Protein AF-A0A9P9HCK2-F1 (afdb_monomer)

Structure (mmCIF, N/CA/C/O backbone):
data_AF-A0A9P9HCK2-F1
#
_entry.id   AF-A0A9P9HCK2-F1
#
loop_
_atom_site.group_PDB
_atom_site.id
_atom_site.type_symbol
_atom_site.label_atom_id
_atom_site.label_alt_id
_atom_site.label_comp_id
_atom_site.label_asym_id
_atom_site.label_entity_id
_atom_site.label_seq_id
_atom_site.pdbx_PDB_ins_code
_atom_site.Cartn_x
_atom_site.Cartn_y
_atom_site.Cartn_z
_atom_site.occupancy
_atom_site.B_iso_or_equiv
_atom_site.auth_seq_id
_atom_site.auth_comp_id
_atom_site.auth_asym_id
_atom_site.auth_atom_id
_atom_site.pdbx_PDB_model_num
ATOM 1 N N . MET A 1 1 ? 2.172 -3.183 21.796 1.00 46.03 1 MET A N 1
ATOM 2 C CA . MET A 1 1 ? 1.248 -2.946 20.666 1.00 46.03 1 MET A CA 1
ATOM 3 C C . MET A 1 1 ? 0.715 -1.533 20.827 1.00 46.03 1 MET A C 1
ATOM 5 O O . MET A 1 1 ? 0.206 -1.227 21.897 1.00 46.03 1 MET A O 1
ATOM 9 N N . VAL A 1 2 ? 0.944 -0.644 19.859 1.00 52.00 2 VAL A N 1
ATOM 10 C CA . VAL A 1 2 ? 0.474 0.749 19.946 1.00 52.00 2 VAL A CA 1
ATOM 11 C C . VAL A 1 2 ? -1.043 0.746 19.742 1.00 52.00 2 VAL A C 1
ATOM 13 O O . VAL A 1 2 ? -1.520 0.391 18.670 1.00 52.00 2 VAL A O 1
ATOM 16 N N . SER A 1 3 ? -1.800 1.093 20.783 1.00 55.41 3 SER A N 1
ATOM 17 C CA . SER A 1 3 ? -3.261 1.204 20.732 1.00 55.41 3 SER A CA 1
ATOM 18 C C . SER A 1 3 ? -3.650 2.565 20.151 1.00 55.41 3 SER A C 1
ATOM 20 O O . SER A 1 3 ? -3.838 3.528 20.892 1.00 55.41 3 SER A O 1
ATOM 22 N N . LEU A 1 4 ? -3.728 2.666 18.823 1.00 65.94 4 LEU A N 1
ATOM 23 C CA . LEU A 1 4 ? -4.268 3.852 18.150 1.00 65.94 4 LEU A CA 1
ATOM 24 C C . LEU A 1 4 ? -5.803 3.865 18.223 1.00 65.94 4 LEU A C 1
ATOM 26 O O . LEU A 1 4 ? -6.440 2.812 18.261 1.00 65.94 4 LEU A O 1
ATOM 30 N N . SER A 1 5 ? -6.403 5.059 18.231 1.00 72.44 5 SER A N 1
ATOM 31 C CA . SER A 1 5 ? -7.863 5.208 18.248 1.00 72.44 5 SER A CA 1
ATOM 32 C C . SER A 1 5 ? -8.511 4.659 16.958 1.00 72.44 5 SER A C 1
ATOM 34 O O . SER A 1 5 ? -7.884 4.702 15.894 1.00 72.44 5 SER A O 1
ATOM 36 N N . PRO A 1 6 ? -9.784 4.212 16.997 1.00 68.19 6 PRO A N 1
ATOM 37 C CA . PRO A 1 6 ? -10.514 3.726 15.817 1.00 68.19 6 PRO A CA 1
ATOM 38 C C . PRO A 1 6 ? -10.511 4.702 14.632 1.00 68.19 6 PRO A C 1
ATOM 40 O O . PRO A 1 6 ? -10.418 4.292 13.476 1.00 68.19 6 PRO A O 1
ATOM 43 N N . SER A 1 7 ? -10.590 6.006 14.916 1.00 73.00 7 SER A N 1
ATOM 44 C CA . SER A 1 7 ? -10.558 7.066 13.906 1.00 73.00 7 SER A CA 1
ATOM 45 C C . SER A 1 7 ? -9.182 7.219 13.255 1.00 73.00 7 SER A C 1
ATOM 47 O O . SER A 1 7 ? -9.100 7.508 12.061 1.00 73.00 7 SER A O 1
ATOM 49 N N . THR A 1 8 ? -8.105 6.972 14.007 1.00 80.00 8 THR A N 1
ATOM 50 C CA . THR A 1 8 ? -6.734 6.969 13.475 1.00 80.00 8 THR A CA 1
ATOM 51 C C . THR A 1 8 ? -6.559 5.821 12.491 1.00 80.00 8 THR A C 1
ATOM 53 O O . THR A 1 8 ? -6.096 6.031 11.374 1.00 80.00 8 THR A O 1
ATOM 56 N N . TRP A 1 9 ? -7.008 4.623 12.865 1.00 78.44 9 TRP A N 1
ATOM 57 C CA . TRP A 1 9 ? -6.986 3.455 11.986 1.00 78.44 9 TRP A CA 1
ATOM 58 C C . TRP A 1 9 ? -7.805 3.658 10.711 1.00 78.44 9 TRP A C 1
ATOM 60 O O . TRP A 1 9 ? -7.316 3.369 9.620 1.00 78.44 9 TRP A O 1
ATOM 70 N N . ASN A 1 10 ? -8.999 4.241 10.827 1.00 76.94 10 ASN A N 1
ATOM 71 C CA . ASN A 1 10 ? -9.822 4.548 9.661 1.00 76.94 10 ASN A CA 1
ATOM 72 C C . ASN A 1 10 ? -9.129 5.556 8.721 1.00 76.94 10 ASN A C 1
ATOM 74 O O . ASN A 1 10 ? -9.085 5.369 7.509 1.00 76.94 10 ASN A O 1
ATOM 78 N N . THR A 1 11 ? -8.487 6.584 9.284 1.00 81.88 11 THR A N 1
ATOM 79 C CA . THR A 1 11 ? -7.726 7.579 8.507 1.00 81.88 11 THR A CA 1
ATOM 80 C C . THR A 1 11 ? -6.539 6.941 7.781 1.00 81.88 11 THR A C 1
ATOM 82 O O . THR A 1 11 ? -6.293 7.246 6.616 1.00 81.88 11 THR A O 1
ATOM 85 N N . LEU A 1 12 ? -5.829 6.016 8.435 1.00 81.38 12 LEU A N 1
ATOM 86 C CA . LEU A 1 12 ? -4.723 5.275 7.824 1.00 81.38 12 LEU A CA 1
ATOM 87 C C . LEU A 1 12 ? -5.204 4.385 6.671 1.00 81.38 12 LEU A C 1
ATOM 89 O O . LEU A 1 12 ? -4.585 4.382 5.609 1.00 81.38 12 LEU A O 1
ATOM 93 N N . GLY A 1 13 ? -6.327 3.684 6.837 1.00 77.56 13 GLY A N 1
ATOM 94 C CA . GLY A 1 13 ? -6.918 2.878 5.767 1.00 77.56 13 GLY A CA 1
ATOM 95 C C . GLY A 1 13 ? -7.441 3.707 4.590 1.00 77.56 13 GLY A C 1
ATOM 96 O O . GLY A 1 13 ? -7.219 3.340 3.437 1.00 77.56 13 GLY A O 1
ATOM 97 N N . LEU A 1 14 ? -8.036 4.877 4.850 1.00 79.94 14 LEU A N 1
ATOM 98 C CA . LEU A 1 14 ? -8.407 5.840 3.806 1.00 79.94 14 LEU A CA 1
ATOM 99 C C . LEU A 1 14 ? -7.179 6.409 3.078 1.00 79.94 14 LEU A C 1
ATOM 101 O O . LEU A 1 14 ? -7.239 6.647 1.874 1.00 79.94 14 LEU A O 1
ATOM 105 N N . GLY A 1 15 ? -6.051 6.574 3.773 1.00 82.31 15 GLY A N 1
ATOM 106 C CA . GLY A 1 15 ? -4.770 6.925 3.155 1.00 82.31 15 GLY A CA 1
ATOM 107 C C . GLY A 1 15 ? -4.273 5.848 2.187 1.00 82.31 15 GLY A C 1
ATOM 108 O O . GLY A 1 15 ? -3.822 6.165 1.087 1.00 82.31 15 GLY A O 1
ATOM 109 N N . VAL A 1 16 ? -4.425 4.570 2.548 1.00 78.81 16 VAL A N 1
ATOM 110 C CA . VAL A 1 16 ? -4.131 3.445 1.643 1.00 78.81 16 VAL A CA 1
ATOM 111 C C . VAL A 1 16 ? -5.091 3.447 0.447 1.00 78.81 16 VAL A C 1
ATOM 113 O O . VAL A 1 16 ? -4.645 3.284 -0.686 1.00 78.81 16 VAL A O 1
ATOM 116 N N . ALA A 1 17 ? -6.382 3.725 0.660 1.00 79.50 17 ALA A N 1
ATOM 117 C CA . ALA A 1 17 ? -7.360 3.873 -0.422 1.00 79.50 17 ALA A CA 1
ATOM 118 C C . ALA A 1 17 ? -6.980 4.994 -1.404 1.00 79.50 17 ALA A C 1
ATOM 120 O O . ALA A 1 17 ? -7.035 4.799 -2.616 1.00 79.50 17 ALA A O 1
ATOM 121 N N . ALA A 1 18 ? -6.548 6.149 -0.888 1.00 80.00 18 ALA A N 1
ATOM 122 C CA . ALA A 1 18 ? -6.077 7.265 -1.702 1.00 80.00 18 ALA A CA 1
ATOM 123 C C . ALA A 1 18 ? -4.822 6.898 -2.507 1.00 80.00 18 ALA A C 1
ATOM 125 O O . ALA A 1 18 ? -4.715 7.276 -3.670 1.00 80.00 18 ALA A O 1
ATOM 126 N N . GLY A 1 19 ? -3.905 6.121 -1.924 1.00 79.50 19 GLY A N 1
ATOM 127 C CA . GLY A 1 19 ? -2.725 5.609 -2.620 1.00 79.50 19 GLY A CA 1
ATOM 128 C C . GLY A 1 19 ? -3.060 4.630 -3.750 1.00 79.50 19 GLY A C 1
ATOM 129 O O . GLY A 1 19 ? -2.505 4.730 -4.840 1.00 79.50 19 GLY A O 1
ATOM 130 N N . TRP A 1 20 ? -4.015 3.722 -3.541 1.00 76.50 20 TRP A N 1
ATOM 131 C CA . TRP A 1 20 ? -4.522 2.868 -4.622 1.00 76.50 20 TRP A CA 1
ATOM 132 C C . TRP A 1 20 ? -5.256 3.674 -5.699 1.00 76.50 20 TRP A C 1
ATOM 134 O O . TRP A 1 20 ? -5.112 3.385 -6.885 1.00 76.50 20 TRP A O 1
ATOM 144 N N . ALA A 1 21 ? -5.995 4.719 -5.313 1.00 77.50 21 ALA A N 1
ATOM 145 C CA . ALA A 1 21 ? -6.677 5.598 -6.258 1.00 77.50 21 ALA A CA 1
ATOM 146 C C . ALA A 1 21 ? -5.682 6.370 -7.133 1.00 77.50 21 ALA A C 1
ATOM 148 O O . ALA A 1 21 ? -5.897 6.481 -8.337 1.00 77.50 21 ALA A O 1
ATOM 149 N N . THR A 1 22 ? -4.586 6.879 -6.560 1.00 77.19 22 THR A N 1
ATOM 150 C CA . THR A 1 22 ? -3.551 7.575 -7.333 1.00 77.19 22 THR A CA 1
ATOM 151 C C . THR A 1 22 ? -2.780 6.624 -8.238 1.00 77.19 22 THR A C 1
ATOM 153 O O . THR A 1 22 ? -2.565 6.969 -9.394 1.00 77.19 22 THR A O 1
ATOM 156 N N . LEU A 1 23 ? -2.424 5.419 -7.781 1.00 73.31 23 LEU A N 1
ATOM 157 C CA . LEU A 1 23 ? -1.782 4.412 -8.636 1.00 73.31 23 LEU A CA 1
ATOM 158 C C . LEU A 1 23 ? -2.696 3.964 -9.784 1.00 73.31 23 LEU A C 1
ATOM 160 O O . LEU A 1 23 ? -2.257 3.927 -10.933 1.00 73.31 23 LEU A O 1
ATOM 164 N N . GLY A 1 24 ? -3.980 3.723 -9.501 1.00 66.19 24 GLY A N 1
ATOM 165 C CA . GLY A 1 24 ? -4.979 3.407 -10.521 1.00 66.19 24 GLY A CA 1
ATOM 166 C C . GLY A 1 24 ? -5.169 4.546 -11.524 1.00 66.19 24 GLY A C 1
ATOM 167 O O . GLY A 1 24 ? -5.211 4.299 -12.727 1.00 66.19 24 GLY A O 1
ATOM 168 N N . LEU A 1 25 ? -5.211 5.800 -11.059 1.00 68.81 25 LEU A N 1
ATOM 169 C CA . LEU A 1 25 ? -5.350 6.976 -11.922 1.00 68.81 25 LEU A CA 1
ATOM 170 C C . LEU A 1 25 ? -4.092 7.235 -12.762 1.00 68.81 25 LEU A C 1
ATOM 172 O O . LEU A 1 25 ? -4.214 7.586 -13.928 1.00 68.81 25 LEU A O 1
ATOM 176 N N . VAL A 1 26 ? -2.890 7.043 -12.211 1.00 68.62 26 VAL A N 1
ATOM 177 C CA . VAL A 1 26 ? -1.626 7.170 -12.958 1.00 68.62 26 VAL A CA 1
ATOM 178 C C . VAL A 1 26 ? -1.513 6.069 -14.012 1.00 68.62 26 VAL A C 1
ATOM 180 O O . VAL A 1 26 ? -1.177 6.367 -15.157 1.00 68.62 26 VAL A O 1
ATOM 183 N N . GLY A 1 27 ? -1.886 4.829 -13.676 1.00 60.31 27 GLY A N 1
ATOM 184 C CA . GLY A 1 27 ? -2.007 3.740 -14.649 1.00 60.31 27 GLY A CA 1
ATOM 185 C C . GLY A 1 27 ? -3.024 4.057 -15.749 1.00 60.31 27 GLY A C 1
ATOM 186 O O . GLY A 1 27 ? -2.759 3.813 -16.924 1.00 60.31 27 GLY A O 1
ATOM 187 N N . PHE A 1 28 ? -4.142 4.693 -15.385 1.00 56.88 28 PHE A N 1
ATOM 188 C CA . PHE A 1 28 ? -5.157 5.169 -16.324 1.00 56.88 28 PHE A CA 1
ATOM 189 C C . PHE A 1 28 ? -4.690 6.369 -17.168 1.00 56.88 28 PHE A C 1
ATOM 191 O O . PHE A 1 28 ? -5.121 6.523 -18.303 1.00 56.88 28 PH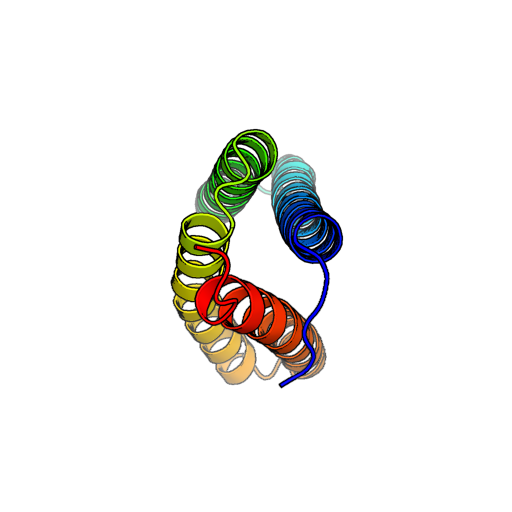E A O 1
ATOM 198 N N . PHE A 1 29 ? -3.801 7.225 -16.661 1.00 54.56 29 PHE A N 1
ATOM 199 C CA . PHE A 1 29 ? -3.282 8.375 -17.410 1.00 54.56 29 PHE A CA 1
ATOM 200 C C . PHE A 1 29 ? -2.159 7.962 -18.374 1.00 54.56 29 PHE A C 1
ATOM 202 O O . PHE A 1 29 ? -2.143 8.408 -19.518 1.00 54.56 29 PHE A O 1
ATOM 209 N N . GLN A 1 30 ? -1.292 7.020 -17.974 1.00 56.59 30 GLN A N 1
ATOM 210 C CA . GLN A 1 30 ? -0.351 6.343 -18.885 1.00 56.59 30 GLN A CA 1
ATOM 211 C C . GLN A 1 30 ? -1.070 5.551 -19.993 1.00 56.59 30 GLN A C 1
ATOM 213 O O . GLN A 1 30 ? -0.496 5.304 -21.053 1.00 56.59 30 GLN A O 1
ATOM 218 N N . GLN A 1 31 ? -2.334 5.178 -19.769 1.00 54.19 31 GLN A N 1
ATOM 219 C CA . GLN A 1 31 ? -3.194 4.464 -20.716 1.00 54.19 31 GLN A CA 1
ATOM 220 C C . GLN A 1 31 ? -3.469 5.239 -22.012 1.00 54.19 31 GLN A C 1
ATOM 222 O O . GLN A 1 31 ? -3.788 4.613 -23.021 1.00 54.19 31 GLN A O 1
ATOM 227 N N . LEU A 1 32 ? -3.371 6.574 -22.001 1.00 55.25 32 LEU A N 1
ATOM 228 C CA . LEU A 1 32 ? -3.614 7.385 -23.197 1.00 55.25 32 LEU A CA 1
ATOM 229 C C . LEU A 1 32 ? -2.471 7.289 -24.222 1.00 55.25 32 LEU A C 1
ATOM 231 O O . LEU A 1 32 ? -2.728 7.475 -25.408 1.00 55.25 32 LEU A O 1
ATOM 235 N N . ASP A 1 33 ? -1.252 6.945 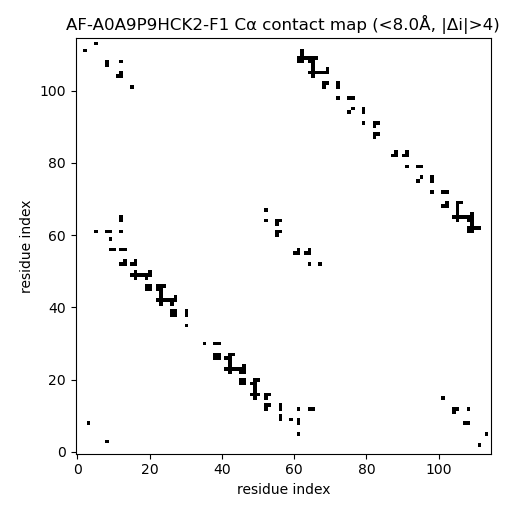-2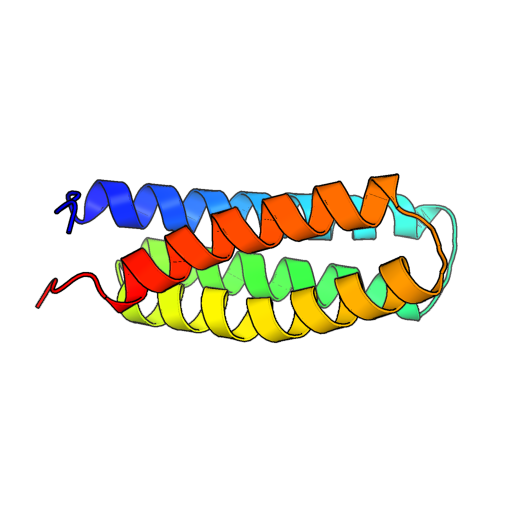3.793 1.00 56.06 33 ASP A N 1
ATOM 236 C CA . ASP A 1 33 ? -0.070 6.904 -24.669 1.00 56.06 33 ASP A CA 1
ATOM 237 C C . ASP A 1 33 ? 0.216 5.517 -25.268 1.00 56.06 33 ASP A C 1
ATOM 239 O O . ASP A 1 33 ? 0.800 5.412 -26.347 1.00 56.06 33 ASP A O 1
ATOM 243 N N . GLN A 1 34 ? -0.187 4.423 -24.608 1.00 53.12 34 GLN A N 1
ATOM 244 C CA . GLN A 1 34 ? 0.165 3.073 -25.057 1.00 53.12 34 GLN A CA 1
ATOM 245 C C . GLN A 1 34 ? -0.972 2.082 -24.798 1.00 53.12 34 GLN A C 1
ATOM 247 O O . GLN A 1 34 ? -1.221 1.663 -23.668 1.00 53.12 34 GLN A O 1
ATOM 252 N N . LEU A 1 35 ? -1.644 1.679 -25.879 1.00 54.88 35 LEU A N 1
ATOM 253 C CA . LEU A 1 35 ? -2.786 0.758 -25.927 1.00 54.88 35 LEU A CA 1
ATOM 254 C C . LEU A 1 35 ? -2.346 -0.684 -25.596 1.00 54.88 35 LEU A C 1
ATOM 256 O O . LEU A 1 35 ? -2.403 -1.588 -26.424 1.00 54.88 35 LEU A O 1
ATOM 260 N N . SER A 1 36 ? -1.825 -0.896 -24.387 1.00 59.69 36 SER A N 1
ATOM 261 C CA . SER A 1 36 ? -1.431 -2.207 -23.882 1.00 59.69 36 SER A CA 1
ATOM 262 C C . SER A 1 36 ? -2.544 -2.758 -22.993 1.00 59.69 36 SER A C 1
ATOM 264 O O . SER A 1 36 ? -2.901 -2.178 -21.968 1.00 59.69 36 SER A O 1
ATOM 266 N N . SER A 1 37 ? -3.097 -3.909 -23.371 1.00 58.69 37 SER A N 1
ATOM 267 C CA . SER A 1 37 ? -4.189 -4.570 -22.642 1.00 58.69 37 SER A CA 1
ATOM 268 C C . SER A 1 37 ? -3.837 -4.882 -21.180 1.00 58.69 37 SER A C 1
ATOM 270 O O . SER A 1 37 ? -4.724 -5.021 -20.345 1.00 58.69 37 SER A O 1
ATOM 272 N N . MET A 1 38 ? -2.542 -4.964 -20.857 1.00 55.81 38 MET A N 1
ATOM 273 C CA . MET A 1 38 ? -2.041 -5.232 -19.507 1.00 55.81 38 MET A CA 1
ATOM 274 C C . MET A 1 38 ? -2.169 -4.019 -18.576 1.00 55.81 38 MET A C 1
ATOM 276 O O . MET A 1 38 ? -2.557 -4.185 -17.423 1.00 55.81 38 MET A O 1
ATOM 280 N N . ALA A 1 39 ? -1.914 -2.801 -19.068 1.00 61.25 39 ALA A N 1
ATOM 281 C CA . ALA A 1 39 ? -2.023 -1.585 -18.257 1.00 61.25 39 ALA A CA 1
ATOM 282 C C . ALA A 1 39 ? -3.475 -1.297 -17.836 1.00 61.25 39 ALA A C 1
ATOM 284 O O . ALA A 1 39 ? -3.725 -0.865 -16.713 1.00 61.25 39 ALA A O 1
ATOM 285 N N . LEU A 1 40 ? -4.437 -1.622 -18.704 1.00 63.81 40 LEU A N 1
ATOM 286 C CA . LEU A 1 40 ? -5.869 -1.427 -18.458 1.00 63.81 40 LEU A CA 1
ATOM 287 C C . LEU A 1 40 ? -6.385 -2.351 -17.339 1.00 63.81 40 LEU A C 1
ATOM 289 O O . LEU A 1 40 ? -7.135 -1.936 -16.451 1.00 63.81 40 LEU A O 1
ATOM 293 N N . ILE A 1 41 ? -5.931 -3.606 -17.335 1.00 68.50 41 ILE A N 1
ATOM 294 C CA . ILE A 1 41 ? -6.272 -4.577 -16.287 1.00 68.50 41 ILE A CA 1
ATOM 295 C C . ILE A 1 41 ? -5.663 -4.154 -14.941 1.00 68.50 41 ILE A C 1
ATOM 297 O O . ILE A 1 41 ? -6.334 -4.233 -13.915 1.00 68.50 41 ILE A O 1
ATOM 301 N N . LEU A 1 42 ? -4.425 -3.653 -14.943 1.00 69.50 42 LEU A N 1
ATOM 302 C CA . LEU A 1 42 ? -3.745 -3.186 -13.731 1.00 69.50 42 LEU A CA 1
ATOM 303 C C . LEU A 1 42 ? -4.418 -1.935 -13.137 1.00 69.50 42 LEU A C 1
ATOM 305 O O . LEU A 1 42 ? -4.773 -1.939 -11.962 1.00 69.50 42 LEU A O 1
ATOM 309 N N . GLY A 1 43 ? -4.695 -0.906 -13.946 1.00 70.56 43 GLY A N 1
ATOM 310 C CA . GLY A 1 43 ? -5.332 0.328 -13.466 1.00 70.56 43 GLY A C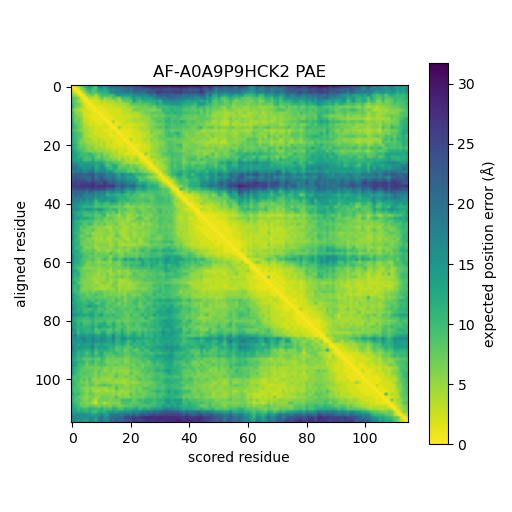A 1
ATOM 311 C C . GLY A 1 43 ? -6.764 0.123 -12.953 1.00 70.56 43 GLY A C 1
ATOM 312 O O . GLY A 1 43 ? -7.146 0.671 -11.918 1.00 70.56 43 GLY A O 1
ATOM 313 N N . SER A 1 44 ? -7.558 -0.714 -13.631 1.00 74.62 44 SER A N 1
ATOM 314 C CA . SER A 1 44 ? -8.932 -1.031 -13.204 1.00 74.62 44 SER A CA 1
ATOM 315 C C . SER A 1 44 ? -8.984 -1.850 -11.907 1.00 74.62 44 SER A C 1
ATOM 317 O O . SER A 1 44 ? -9.855 -1.613 -11.063 1.00 74.62 44 SER A O 1
ATOM 319 N N . ARG A 1 45 ? -8.028 -2.768 -11.704 1.00 79.19 45 ARG A N 1
ATOM 320 C CA . ARG A 1 45 ? -7.841 -3.498 -10.441 1.00 79.19 45 ARG A CA 1
ATOM 321 C C . ARG A 1 45 ? -7.557 -2.526 -9.301 1.00 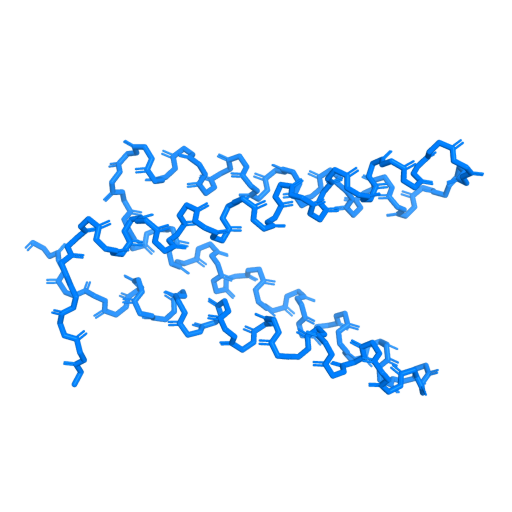79.19 45 ARG A C 1
ATOM 323 O O . ARG A 1 45 ? -8.231 -2.574 -8.274 1.00 79.19 45 ARG A O 1
ATOM 330 N N . ASP A 1 46 ? -6.605 -1.626 -9.509 1.00 78.81 46 ASP A N 1
ATOM 331 C CA . ASP A 1 46 ? -6.138 -0.692 -8.485 1.00 78.81 46 ASP A CA 1
ATOM 332 C C . ASP A 1 46 ? -7.244 0.310 -8.099 1.00 78.81 46 ASP A C 1
ATOM 334 O O . ASP A 1 46 ? -7.463 0.583 -6.917 1.00 78.81 46 ASP A O 1
ATOM 338 N N . PHE A 1 47 ? -8.053 0.752 -9.070 1.00 76.94 47 PHE A N 1
ATOM 339 C CA . PHE A 1 47 ? -9.247 1.565 -8.815 1.00 76.94 47 PHE A CA 1
ATOM 340 C C . PHE A 1 47 ? -10.357 0.801 -8.069 1.00 76.94 47 PHE A C 1
ATOM 342 O O . PHE A 1 47 ? -11.029 1.353 -7.190 1.00 76.94 47 PHE A O 1
ATOM 349 N N . SER A 1 48 ? -10.541 -0.484 -8.379 1.00 81.44 48 SER A N 1
ATOM 350 C CA . SER A 1 48 ? -11.512 -1.340 -7.683 1.00 81.44 48 SER A CA 1
ATOM 351 C C . SER A 1 48 ? -11.120 -1.551 -6.218 1.00 81.44 48 SER A C 1
ATOM 353 O O . SER A 1 48 ? -11.971 -1.456 -5.333 1.00 81.44 48 SER A O 1
ATOM 355 N N . ILE A 1 49 ? -9.825 -1.749 -5.946 1.00 82.88 49 ILE A N 1
ATOM 356 C CA . ILE A 1 49 ? -9.272 -1.841 -4.587 1.00 82.88 49 ILE A CA 1
ATOM 357 C C . ILE A 1 49 ? -9.484 -0.520 -3.839 1.00 82.88 49 ILE A C 1
ATOM 359 O O . ILE A 1 49 ? -9.983 -0.528 -2.713 1.00 82.88 49 ILE A O 1
ATOM 363 N N . ALA A 1 50 ? -9.191 0.621 -4.470 1.00 82.38 50 ALA A N 1
ATOM 364 C CA . ALA A 1 50 ? -9.418 1.937 -3.877 1.00 82.38 50 ALA A CA 1
ATOM 365 C C . ALA A 1 50 ? -10.890 2.163 -3.495 1.00 82.38 50 ALA A C 1
ATOM 367 O O . ALA A 1 50 ? -11.190 2.626 -2.393 1.00 82.38 50 ALA A O 1
ATOM 368 N N . THR A 1 51 ? -11.813 1.784 -4.381 1.00 80.38 51 THR A N 1
ATOM 369 C CA . THR A 1 51 ? -13.257 1.920 -4.149 1.00 80.38 51 THR A CA 1
ATOM 370 C C . THR A 1 51 ? -13.728 1.015 -3.011 1.00 80.38 51 THR A C 1
ATOM 372 O O . THR A 1 51 ? -14.491 1.457 -2.150 1.00 80.38 51 THR A O 1
ATOM 375 N N . ALA A 1 52 ? -13.240 -0.227 -2.958 1.00 82.81 52 ALA A N 1
ATOM 376 C CA . ALA A 1 52 ? -13.551 -1.155 -1.875 1.00 82.81 52 ALA A CA 1
ATOM 377 C C . ALA A 1 52 ? -13.071 -0.613 -0.518 1.00 82.81 52 ALA A C 1
ATOM 379 O O . ALA A 1 52 ? -13.850 -0.561 0.434 1.00 82.81 52 ALA A O 1
ATOM 380 N N . LEU A 1 53 ? -11.827 -0.127 -0.444 1.00 81.62 53 LEU A N 1
ATOM 381 C CA . LEU A 1 53 ? -11.268 0.468 0.773 1.00 81.62 53 LEU A CA 1
ATOM 382 C C . LEU A 1 53 ? -12.017 1.739 1.192 1.00 81.62 53 LEU A C 1
ATOM 384 O O . LEU A 1 53 ? -12.271 1.938 2.377 1.00 81.62 53 LEU A O 1
ATOM 388 N N . PHE A 1 54 ? -12.436 2.572 0.237 1.00 80.88 54 PHE A N 1
ATOM 389 C CA . PHE A 1 54 ? -13.229 3.768 0.522 1.00 80.88 54 PHE A CA 1
ATOM 390 C C . PHE A 1 54 ? -14.602 3.428 1.118 1.00 80.88 54 PHE A C 1
ATOM 392 O O . PHE A 1 54 ? -15.025 4.041 2.102 1.00 80.88 54 PHE A O 1
ATOM 399 N N . MET A 1 55 ? -15.289 2.426 0.562 1.00 79.69 55 MET A N 1
ATOM 400 C CA . MET A 1 55 ? -16.577 1.959 1.084 1.00 79.69 55 MET A CA 1
ATOM 401 C C . MET A 1 55 ? -16.441 1.354 2.487 1.00 79.69 55 MET A C 1
ATOM 403 O O . MET A 1 55 ? -17.262 1.627 3.362 1.00 79.69 55 MET A O 1
ATOM 407 N N . LEU A 1 56 ? -15.378 0.587 2.731 1.00 80.50 56 LEU A N 1
ATOM 408 C CA . LEU A 1 56 ? -15.091 -0.006 4.039 1.00 80.50 56 LEU A CA 1
ATOM 409 C C . LEU A 1 56 ? -14.719 1.035 5.094 1.00 80.50 56 LEU A C 1
ATOM 411 O O . LEU A 1 56 ? -15.209 0.958 6.223 1.00 80.50 56 LEU A O 1
ATOM 415 N N . GLY A 1 57 ? -13.931 2.043 4.716 1.00 75.44 57 GLY A N 1
ATOM 416 C CA . GLY A 1 57 ? -13.606 3.172 5.585 1.00 75.44 57 GLY A CA 1
ATOM 417 C C . GLY A 1 57 ? -14.845 3.998 5.947 1.00 75.44 57 GLY A C 1
ATOM 418 O O . GLY A 1 57 ? -15.028 4.393 7.100 1.00 75.44 57 GLY A O 1
ATOM 419 N N . ARG A 1 58 ? -15.776 4.180 4.999 1.00 74.00 58 ARG A N 1
ATOM 420 C CA . ARG A 1 58 ? -17.088 4.810 5.249 1.00 74.00 58 ARG A CA 1
ATOM 421 C C . ARG A 1 58 ? -17.974 3.982 6.182 1.00 74.00 58 ARG A C 1
ATOM 423 O O . ARG A 1 58 ? -18.725 4.566 6.956 1.00 74.00 58 ARG A O 1
ATOM 430 N N . ALA A 1 59 ? -17.881 2.656 6.121 1.00 78.56 59 ALA A N 1
ATOM 431 C CA . ALA A 1 59 ? -18.619 1.740 6.989 1.00 78.56 59 ALA A CA 1
ATOM 432 C C . ALA A 1 59 ? -17.960 1.531 8.369 1.00 78.56 59 ALA A C 1
ATOM 434 O O . ALA A 1 59 ? -18.539 0.860 9.220 1.00 78.56 59 ALA A O 1
ATOM 435 N N . GLY A 1 60 ? -16.754 2.068 8.600 1.00 71.38 60 GLY A N 1
ATOM 436 C CA . GLY A 1 60 ? -16.006 1.890 9.850 1.00 71.38 60 GLY A CA 1
ATOM 437 C C . GLY A 1 60 ? -15.533 0.452 10.100 1.00 71.38 60 GLY A C 1
ATOM 438 O O . GLY A 1 60 ? -15.163 0.113 11.224 1.00 71.38 60 GLY A O 1
ATOM 439 N N . ARG A 1 61 ? -15.543 -0.411 9.073 1.00 77.88 61 ARG A N 1
ATOM 440 C CA . ARG A 1 61 ? -15.206 -1.841 9.179 1.00 77.88 61 ARG A CA 1
ATOM 441 C C . ARG A 1 61 ? -13.705 -2.058 8.997 1.00 77.88 61 ARG A C 1
ATOM 443 O O . ARG A 1 61 ? -13.240 -2.564 7.978 1.00 77.88 61 ARG A O 1
ATOM 450 N N . ASN A 1 62 ? -12.950 -1.650 10.014 1.00 74.19 62 ASN A N 1
ATOM 451 C CA . ASN A 1 62 ? -11.484 -1.640 10.004 1.00 74.19 62 ASN A CA 1
ATOM 452 C C . ASN A 1 62 ? -10.858 -3.032 9.780 1.00 74.19 62 ASN A C 1
ATOM 454 O O . ASN A 1 62 ? -9.867 -3.140 9.062 1.00 74.19 62 ASN A O 1
ATOM 458 N N . GLU A 1 63 ? -11.448 -4.096 10.329 1.00 74.50 63 GLU A N 1
ATOM 459 C CA . GLU A 1 63 ? -10.926 -5.470 10.220 1.00 74.50 63 GLU A CA 1
ATOM 460 C C . GLU A 1 63 ? -10.983 -6.009 8.778 1.00 74.50 63 GLU A C 1
ATOM 462 O O . GLU A 1 63 ? -10.028 -6.595 8.260 1.00 74.50 63 GLU A O 1
ATOM 467 N N . GLU A 1 64 ? -12.084 -5.738 8.078 1.00 81.81 64 GLU A N 1
ATOM 468 C CA . GLU A 1 64 ? -12.243 -6.103 6.670 1.00 81.81 64 GLU A CA 1
ATOM 469 C C . GLU A 1 64 ? -11.364 -5.259 5.750 1.00 81.81 64 GLU A C 1
ATOM 471 O O . GLU A 1 64 ? -10.797 -5.773 4.785 1.00 81.81 64 GLU A O 1
ATOM 476 N N . MET A 1 65 ? -11.197 -3.976 6.081 1.00 81.31 65 MET A N 1
ATOM 477 C CA . MET A 1 65 ? -10.275 -3.091 5.378 1.00 81.31 65 MET A CA 1
ATOM 478 C C . MET A 1 65 ? -8.830 -3.598 5.501 1.00 81.31 65 MET A C 1
ATOM 480 O O . MET A 1 65 ? -8.120 -3.679 4.500 1.00 81.31 65 MET A O 1
ATOM 484 N N . GLY A 1 66 ? -8.414 -4.016 6.702 1.00 77.88 66 GLY A N 1
ATOM 485 C CA . GLY A 1 66 ? -7.104 -4.630 6.937 1.00 77.88 66 GLY A CA 1
ATOM 486 C C . GLY A 1 66 ? -6.913 -5.932 6.160 1.00 77.88 66 GLY A C 1
ATOM 487 O O . GLY A 1 66 ? -5.873 -6.130 5.533 1.00 77.88 66 GLY A O 1
ATOM 488 N N . THR A 1 67 ? -7.943 -6.778 6.117 1.00 83.38 67 THR A N 1
ATOM 489 C CA . THR A 1 67 ? -7.925 -8.044 5.366 1.00 83.38 67 THR A CA 1
ATOM 490 C C . THR A 1 67 ? -7.752 -7.809 3.864 1.00 83.38 67 THR A C 1
ATOM 492 O O . THR A 1 67 ? -6.940 -8.475 3.220 1.00 83.38 67 THR A O 1
ATOM 495 N N . LEU A 1 68 ? -8.453 -6.821 3.300 1.00 82.44 68 LEU A N 1
ATOM 496 C CA . LEU A 1 68 ? -8.298 -6.447 1.894 1.00 82.44 68 LEU A CA 1
ATOM 497 C C . LEU A 1 68 ? -6.891 -5.935 1.591 1.00 82.44 68 LEU A C 1
ATOM 499 O O . LEU A 1 68 ? -6.270 -6.418 0.646 1.00 82.44 68 LEU A O 1
ATOM 503 N N . ILE A 1 69 ? -6.344 -5.046 2.424 1.00 84.25 69 ILE A N 1
ATOM 504 C CA . ILE A 1 69 ? -4.972 -4.544 2.254 1.00 84.25 69 ILE A CA 1
ATOM 505 C C . ILE A 1 69 ? -3.966 -5.705 2.284 1.00 84.25 69 ILE A C 1
ATOM 507 O O . ILE A 1 69 ? -3.118 -5.809 1.396 1.00 84.25 69 ILE A O 1
ATOM 511 N N . LEU A 1 70 ? -4.096 -6.631 3.238 1.00 81.50 70 LEU A N 1
ATOM 512 C CA . LEU A 1 70 ? -3.217 -7.799 3.338 1.00 81.50 70 LEU A CA 1
ATOM 513 C C . LEU A 1 70 ? -3.351 -8.749 2.139 1.00 81.50 70 LEU A C 1
ATOM 515 O O . LEU A 1 70 ? -2.341 -9.254 1.652 1.00 81.50 70 LEU A O 1
ATOM 519 N N . SER A 1 71 ? -4.561 -8.944 1.609 1.00 83.12 71 SER A N 1
ATOM 520 C CA . SER A 1 71 ? -4.770 -9.755 0.402 1.00 83.12 71 SER A CA 1
ATOM 521 C C . SER A 1 71 ? -4.081 -9.149 -0.828 1.00 83.12 71 SER A C 1
ATOM 523 O O . SER A 1 71 ? -3.441 -9.861 -1.602 1.00 83.12 71 SER A O 1
ATOM 525 N N . THR A 1 72 ? -4.122 -7.820 -0.967 1.00 80.75 72 THR A N 1
ATOM 526 C CA . THR A 1 72 ? -3.471 -7.107 -2.077 1.00 80.75 72 THR A CA 1
ATOM 527 C C . THR A 1 72 ? -1.948 -7.088 -1.951 1.00 80.75 72 THR A C 1
ATOM 529 O O . THR A 1 72 ? -1.244 -7.023 -2.956 1.00 80.75 72 THR A O 1
ATOM 532 N N . LEU A 1 73 ? -1.421 -7.256 -0.735 1.00 80.00 73 LEU A N 1
ATOM 533 C CA . LEU A 1 73 ? 0.015 -7.335 -0.479 1.00 80.00 73 LEU A CA 1
ATOM 534 C C . LEU A 1 73 ? 0.681 -8.534 -1.157 1.00 80.00 73 LEU A C 1
ATOM 536 O O . LEU A 1 73 ? 1.827 -8.445 -1.595 1.00 80.00 73 LEU A O 1
ATOM 540 N N . VAL A 1 74 ? -0.043 -9.653 -1.251 1.00 79.06 74 VAL A N 1
ATOM 541 C CA . VAL A 1 74 ? 0.434 -10.871 -1.921 1.00 79.06 74 VAL A CA 1
ATOM 542 C C . VAL A 1 74 ? 0.709 -10.588 -3.398 1.00 79.06 74 VAL A C 1
ATOM 544 O O . VAL A 1 74 ? 1.721 -11.027 -3.943 1.00 79.06 74 VAL A O 1
ATOM 547 N N . ILE A 1 75 ? -0.158 -9.792 -4.025 1.00 78.44 75 ILE A N 1
ATOM 548 C CA . ILE A 1 75 ? -0.020 -9.373 -5.420 1.00 78.44 75 ILE A CA 1
ATOM 549 C C . ILE A 1 75 ? 1.164 -8.406 -5.569 1.00 78.44 75 ILE A C 1
ATOM 551 O O . ILE A 1 75 ? 1.988 -8.596 -6.460 1.00 78.44 75 ILE A O 1
ATOM 555 N N . CYS A 1 76 ? 1.340 -7.454 -4.643 1.00 78.94 76 CYS A N 1
ATOM 556 C CA . CYS A 1 76 ? 2.520 -6.580 -4.634 1.00 78.94 76 CYS A CA 1
ATOM 557 C C . CYS A 1 76 ? 3.836 -7.365 -4.500 1.00 78.94 76 CYS A C 1
ATOM 559 O O . CYS A 1 76 ? 4.834 -7.003 -5.119 1.00 78.94 76 CYS A O 1
ATOM 561 N N . GLY A 1 77 ? 3.851 -8.455 -3.726 1.00 77.31 77 GLY A N 1
ATOM 562 C CA . GLY A 1 77 ? 5.013 -9.341 -3.626 1.00 77.31 77 GLY A CA 1
ATOM 563 C C . GLY A 1 77 ? 5.382 -9.990 -4.965 1.00 77.31 77 GLY A C 1
ATOM 564 O O . GLY A 1 77 ? 6.564 -10.068 -5.307 1.00 77.31 77 GLY A O 1
ATOM 565 N N . ALA A 1 78 ? 4.382 -10.401 -5.751 1.00 79.62 78 ALA A N 1
ATOM 566 C CA . ALA A 1 78 ? 4.593 -10.935 -7.096 1.00 79.62 78 ALA A CA 1
ATOM 567 C C . ALA A 1 78 ? 5.146 -9.868 -8.059 1.00 79.62 78 ALA A C 1
ATOM 569 O O . ALA A 1 78 ? 6.085 -10.149 -8.809 1.00 79.62 78 ALA A O 1
ATOM 570 N N . ASP A 1 79 ? 4.637 -8.636 -7.986 1.00 74.56 79 ASP A N 1
ATOM 571 C CA . ASP A 1 79 ? 5.113 -7.514 -8.803 1.00 74.56 79 ASP A CA 1
ATOM 572 C C . ASP A 1 79 ? 6.575 -7.155 -8.463 1.00 74.56 79 ASP A C 1
ATOM 574 O O . ASP A 1 79 ? 7.418 -7.030 -9.355 1.00 74.56 79 ASP A O 1
ATOM 578 N N . ILE A 1 80 ? 6.926 -7.103 -7.172 1.00 78.88 80 ILE A N 1
ATOM 579 C CA . ILE A 1 80 ? 8.305 -6.886 -6.699 1.00 78.88 80 ILE A CA 1
ATOM 580 C C . ILE A 1 80 ? 9.241 -7.986 -7.212 1.00 78.88 80 ILE A C 1
ATOM 582 O O . ILE A 1 80 ? 10.347 -7.685 -7.665 1.00 78.88 80 ILE A O 1
ATOM 586 N N . TYR A 1 81 ? 8.807 -9.251 -7.186 1.00 79.94 81 TYR A N 1
ATOM 587 C CA . TYR A 1 81 ? 9.598 -10.378 -7.685 1.00 79.94 81 TYR A CA 1
ATOM 588 C C . TYR A 1 81 ? 9.888 -10.265 -9.190 1.00 79.94 81 TYR A C 1
ATOM 590 O O . TYR A 1 81 ? 11.022 -10.491 -9.624 1.00 79.94 81 TYR A O 1
ATOM 598 N N . LEU A 1 82 ? 8.895 -9.863 -9.991 1.00 79.00 82 LEU A N 1
ATOM 599 C CA . LEU A 1 82 ? 9.065 -9.642 -11.430 1.00 79.00 82 LEU A CA 1
ATOM 600 C C . LEU A 1 82 ? 10.028 -8.481 -11.724 1.00 79.00 82 LEU A C 1
ATOM 602 O O . LEU A 1 82 ? 10.921 -8.624 -12.564 1.00 79.00 82 LEU A O 1
ATOM 606 N N . VAL A 1 83 ? 9.906 -7.361 -11.004 1.00 75.38 83 VAL A N 1
ATOM 607 C CA . VAL A 1 83 ? 10.794 -6.191 -11.154 1.00 75.38 83 VAL A CA 1
ATOM 608 C C . VAL A 1 83 ? 12.221 -6.510 -10.693 1.00 75.38 83 VAL A C 1
ATOM 610 O O . VAL A 1 83 ? 13.192 -6.108 -11.341 1.00 75.38 83 VAL A O 1
ATOM 613 N N . TRP A 1 84 ? 12.365 -7.288 -9.618 1.00 74.88 84 TRP A N 1
ATOM 614 C CA . TRP A 1 84 ? 13.662 -7.755 -9.132 1.00 74.88 84 TRP A CA 1
ATOM 615 C C . TRP A 1 84 ? 14.363 -8.643 -10.165 1.00 74.88 84 TRP A C 1
ATOM 617 O O . TRP A 1 84 ? 15.539 -8.434 -10.472 1.00 74.88 84 TRP A O 1
ATOM 627 N N . LYS A 1 85 ? 13.624 -9.565 -10.800 1.00 80.94 85 LYS A N 1
ATOM 628 C CA . LYS A 1 85 ? 14.141 -10.384 -11.907 1.00 80.94 85 LYS A CA 1
ATOM 629 C C . LYS A 1 85 ? 14.570 -9.531 -13.110 1.00 80.94 85 LYS A C 1
ATOM 631 O O . LYS A 1 85 ? 15.539 -9.871 -13.787 1.00 80.94 85 LYS A O 1
ATOM 636 N N . ALA A 1 86 ? 13.895 -8.407 -13.352 1.00 80.31 86 ALA A N 1
ATOM 637 C CA . ALA A 1 86 ? 14.237 -7.445 -14.400 1.00 80.31 86 ALA A CA 1
ATOM 638 C C . ALA A 1 86 ? 15.456 -6.549 -14.067 1.00 80.31 86 ALA A C 1
ATOM 640 O O . ALA A 1 86 ? 15.809 -5.690 -14.872 1.00 80.31 86 ALA A O 1
ATOM 641 N N . LYS A 1 87 ? 16.117 -6.740 -12.910 1.00 79.06 87 LYS A N 1
ATOM 642 C CA . LYS A 1 87 ? 17.279 -5.963 -12.423 1.00 79.06 87 LYS A CA 1
ATOM 643 C C . LYS A 1 87 ? 17.040 -4.448 -12.283 1.00 79.06 87 LYS A C 1
ATOM 645 O O . LYS A 1 87 ? 17.996 -3.677 -12.196 1.00 79.06 87 LYS A O 1
ATOM 650 N N . ARG A 1 88 ? 15.782 -3.998 -12.211 1.00 72.62 88 ARG A N 1
ATOM 651 C CA . ARG A 1 88 ? 15.421 -2.585 -11.988 1.00 72.62 88 ARG A CA 1
ATOM 652 C C . ARG A 1 88 ? 15.366 -2.271 -10.490 1.00 72.62 88 ARG A C 1
ATOM 654 O O . ARG A 1 88 ? 14.301 -2.050 -9.925 1.00 72.62 88 ARG A O 1
ATOM 661 N N . TYR A 1 89 ? 16.535 -2.243 -9.848 1.00 72.69 89 TYR A N 1
ATOM 662 C CA . TYR A 1 89 ? 16.654 -2.132 -8.386 1.00 72.69 89 TYR A CA 1
ATOM 663 C C . TYR A 1 89 ? 16.004 -0.877 -7.784 1.00 72.69 89 TYR A C 1
ATOM 665 O O . TYR A 1 89 ? 15.451 -0.95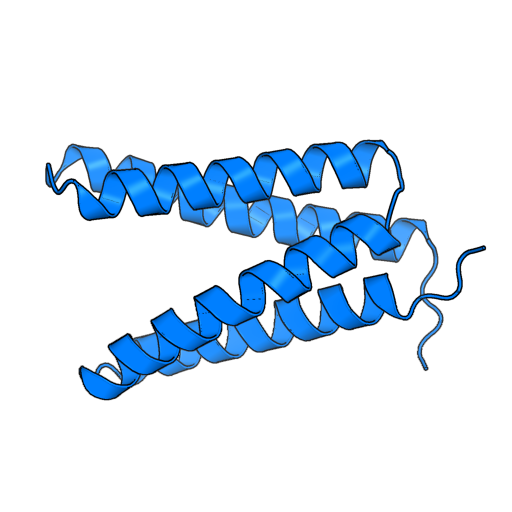7 -6.690 1.00 72.69 89 TYR A O 1
ATOM 673 N N . ALA A 1 90 ? 16.034 0.262 -8.486 1.00 71.50 90 ALA A N 1
ATOM 674 C CA . ALA A 1 90 ? 15.428 1.504 -8.000 1.00 71.50 90 ALA A CA 1
ATOM 675 C C . ALA A 1 90 ? 13.908 1.362 -7.798 1.00 71.50 90 ALA A C 1
ATOM 677 O O . ALA A 1 90 ? 13.386 1.733 -6.752 1.00 71.50 90 ALA A O 1
ATOM 678 N N . GLU A 1 91 ? 13.214 0.743 -8.754 1.00 72.06 91 GLU A N 1
ATOM 679 C CA . GLU A 1 91 ? 11.770 0.498 -8.662 1.00 72.06 91 GLU A CA 1
ATOM 680 C C . GLU A 1 91 ? 11.443 -0.591 -7.643 1.00 72.06 91 GLU A C 1
ATOM 682 O O . GLU A 1 91 ? 10.503 -0.436 -6.864 1.00 72.06 91 GLU A O 1
ATOM 687 N N . THR A 1 92 ? 12.249 -1.658 -7.577 1.00 73.25 92 THR A N 1
ATOM 688 C CA . THR A 1 92 ? 12.082 -2.719 -6.572 1.00 73.25 92 THR A CA 1
ATOM 689 C C . THR A 1 92 ? 12.081 -2.147 -5.156 1.00 73.25 92 THR A C 1
ATOM 691 O O . THR A 1 92 ? 11.233 -2.521 -4.346 1.00 73.25 92 THR A O 1
ATOM 694 N N . ILE A 1 93 ? 13.002 -1.227 -4.850 1.00 74.38 93 ILE A N 1
ATOM 695 C CA . ILE A 1 93 ? 13.108 -0.618 -3.519 1.00 74.38 93 ILE A CA 1
ATOM 696 C C . ILE A 1 93 ? 11.854 0.203 -3.204 1.00 74.38 93 ILE A C 1
ATOM 698 O O . ILE A 1 93 ? 11.256 0.003 -2.147 1.00 74.38 93 ILE A O 1
ATOM 702 N N . THR A 1 94 ? 11.412 1.072 -4.116 1.00 75.75 94 THR A N 1
ATOM 703 C CA . THR A 1 94 ? 10.221 1.907 -3.901 1.00 75.75 94 THR A CA 1
ATOM 704 C C . THR A 1 94 ? 8.962 1.064 -3.684 1.00 75.75 94 THR A C 1
ATOM 706 O O . THR A 1 94 ? 8.217 1.319 -2.735 1.00 75.75 94 THR A O 1
ATOM 709 N N . PHE A 1 95 ? 8.753 0.014 -4.487 1.00 74.69 95 PHE A N 1
ATOM 710 C CA . PHE A 1 95 ? 7.609 -0.889 -4.319 1.00 74.69 95 PHE A CA 1
ATOM 711 C C . PHE A 1 95 ? 7.683 -1.703 -3.023 1.00 74.69 95 PHE A C 1
ATOM 713 O O . PHE A 1 95 ? 6.667 -1.880 -2.355 1.00 74.69 95 PHE A O 1
ATOM 720 N N . THR A 1 96 ? 8.876 -2.145 -2.620 1.00 77.31 96 THR A N 1
ATOM 721 C CA . THR A 1 96 ? 9.061 -2.913 -1.378 1.00 77.31 96 THR A CA 1
ATOM 722 C C . THR A 1 96 ? 8.788 -2.062 -0.142 1.00 77.31 96 THR A C 1
ATOM 724 O O . THR A 1 96 ? 8.115 -2.516 0.781 1.00 77.31 96 THR A O 1
ATOM 727 N N . VAL A 1 97 ? 9.257 -0.810 -0.124 1.00 80.88 97 VAL A N 1
ATOM 728 C CA . VAL A 1 97 ? 8.992 0.121 0.983 1.00 80.88 97 VAL A CA 1
ATOM 729 C C . VAL A 1 97 ? 7.500 0.449 1.065 1.00 80.88 97 VAL A C 1
ATOM 731 O O . VAL A 1 97 ? 6.925 0.389 2.151 1.00 80.88 97 VAL A O 1
ATOM 734 N N . GLY A 1 98 ? 6.851 0.726 -0.072 1.00 77.62 98 GLY A N 1
ATOM 735 C CA . GLY A 1 98 ? 5.406 0.967 -0.122 1.00 77.62 98 GLY A CA 1
ATOM 736 C C . GLY A 1 98 ? 4.593 -0.229 0.384 1.00 77.62 98 GLY A C 1
ATOM 737 O O . GLY A 1 98 ? 3.729 -0.067 1.247 1.00 77.62 98 GLY A O 1
ATOM 738 N N . ALA A 1 99 ? 4.934 -1.439 -0.070 1.00 80.25 99 ALA 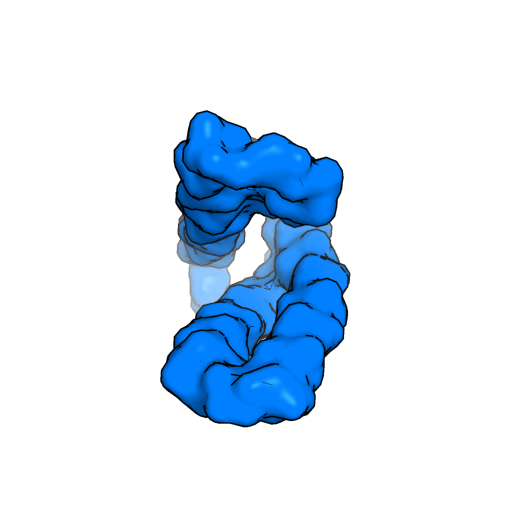A N 1
ATOM 739 C CA . ALA A 1 99 ? 4.296 -2.675 0.379 1.00 80.25 99 ALA A CA 1
ATOM 740 C C . ALA A 1 99 ? 4.513 -2.927 1.879 1.00 80.25 99 ALA A C 1
ATOM 742 O O . ALA A 1 99 ? 3.583 -3.325 2.572 1.00 80.25 99 ALA A O 1
ATOM 743 N N . ALA A 1 100 ? 5.701 -2.647 2.417 1.00 82.12 100 ALA A N 1
ATOM 744 C CA . ALA A 1 100 ? 5.963 -2.790 3.847 1.00 82.12 100 ALA A CA 1
ATOM 745 C C . ALA A 1 100 ? 5.111 -1.826 4.693 1.00 82.12 100 ALA A C 1
ATOM 747 O O . ALA A 1 100 ? 4.547 -2.233 5.710 1.00 82.12 100 ALA A O 1
ATOM 748 N N . ILE A 1 101 ? 4.968 -0.568 4.258 1.00 82.56 101 ILE A N 1
ATOM 749 C CA . ILE A 1 101 ? 4.145 0.438 4.948 1.00 82.56 101 ILE A CA 1
ATOM 750 C C . ILE A 1 101 ? 2.669 0.030 4.920 1.00 82.56 101 ILE A C 1
ATOM 752 O O . ILE A 1 101 ? 2.012 0.012 5.961 1.00 82.56 101 ILE A O 1
ATOM 756 N N . TRP A 1 102 ? 2.143 -0.343 3.752 1.00 82.06 102 TRP A N 1
ATOM 757 C CA . TRP A 1 102 ? 0.752 -0.784 3.626 1.00 82.06 102 TRP A CA 1
ATOM 758 C C . TRP A 1 102 ? 0.493 -2.090 4.374 1.00 82.06 102 TRP A C 1
ATOM 760 O O . TRP A 1 102 ? -0.559 -2.238 4.989 1.00 82.06 102 TRP A O 1
ATOM 770 N N . GLY A 1 103 ? 1.469 -2.996 4.418 1.00 81.44 103 GLY A N 1
ATOM 771 C CA . GLY A 1 103 ? 1.390 -4.238 5.182 1.00 81.44 103 GLY A CA 1
ATOM 772 C C . GLY A 1 103 ? 1.341 -3.994 6.679 1.00 81.44 103 GLY A C 1
ATOM 773 O O . GLY A 1 103 ? 0.517 -4.598 7.357 1.00 81.44 103 GLY A O 1
ATOM 774 N N . ALA A 1 104 ? 2.139 -3.055 7.189 1.00 81.75 104 ALA A N 1
ATOM 775 C CA . ALA A 1 104 ? 2.074 -2.640 8.585 1.00 81.75 104 ALA A CA 1
ATOM 776 C C . ALA A 1 104 ? 0.712 -2.011 8.935 1.00 81.75 104 ALA A C 1
ATOM 778 O O . ALA A 1 104 ? 0.159 -2.305 9.995 1.00 81.75 104 ALA A O 1
ATOM 779 N N . ILE A 1 105 ? 0.140 -1.199 8.037 1.00 82.25 105 ILE A N 1
ATOM 780 C CA . ILE A 1 105 ? -1.196 -0.609 8.217 1.00 82.25 105 ILE A CA 1
ATOM 781 C C . ILE A 1 105 ? -2.282 -1.695 8.184 1.00 82.25 105 ILE A C 1
ATOM 783 O O . ILE A 1 105 ? -3.154 -1.705 9.048 1.00 82.25 105 ILE A O 1
ATOM 787 N N . GLY A 1 106 ? -2.213 -2.637 7.239 1.00 80.38 106 GLY A N 1
ATOM 788 C CA . GLY A 1 106 ? -3.162 -3.747 7.112 1.00 80.38 106 GLY A CA 1
ATOM 789 C C . GLY A 1 106 ? -3.120 -4.714 8.298 1.00 80.38 106 GLY A C 1
ATOM 790 O O . GLY A 1 106 ? -4.165 -5.051 8.849 1.00 80.38 106 GLY A O 1
ATOM 791 N N . LEU A 1 107 ? -1.921 -5.099 8.751 1.00 80.38 107 LEU A N 1
ATOM 792 C CA . LEU A 1 107 ? -1.722 -5.902 9.966 1.00 80.38 107 LEU A CA 1
ATOM 793 C C . LEU A 1 107 ? -2.211 -5.167 11.210 1.00 80.38 107 LEU A C 1
ATOM 795 O O . LEU A 1 107 ? -2.816 -5.781 12.079 1.00 80.38 107 LEU A O 1
ATOM 799 N N . GLY A 1 108 ? -1.966 -3.862 11.295 1.00 77.00 108 GLY A N 1
ATOM 800 C CA . GLY A 1 108 ? -2.432 -3.041 12.401 1.00 77.00 108 GLY A CA 1
ATOM 801 C C . GLY A 1 108 ? -3.955 -2.893 12.448 1.00 77.00 108 GLY A C 1
ATOM 802 O O . GLY A 1 108 ? -4.532 -2.971 13.527 1.00 77.00 108 GLY A O 1
ATOM 803 N N . LEU A 1 109 ? -4.608 -2.777 11.289 1.00 75.44 109 LEU A N 1
ATOM 804 C CA . LEU A 1 109 ? -6.066 -2.794 11.149 1.00 75.44 109 LEU A CA 1
ATOM 805 C C . LEU A 1 109 ? -6.667 -4.156 11.517 1.00 75.44 109 LEU A C 1
ATOM 807 O O . LEU A 1 109 ? -7.644 -4.209 12.260 1.00 75.44 109 LEU A O 1
ATOM 811 N N . TRP A 1 110 ? -6.061 -5.248 11.046 1.00 71.69 110 TRP A N 1
ATOM 812 C CA . TRP A 1 110 ? -6.511 -6.617 11.315 1.00 71.69 110 TRP A CA 1
ATOM 813 C C . TRP A 1 110 ? -6.304 -7.041 12.775 1.00 71.69 110 TRP A C 1
ATOM 815 O O . TRP A 1 110 ? -7.169 -7.672 13.370 1.00 71.69 110 T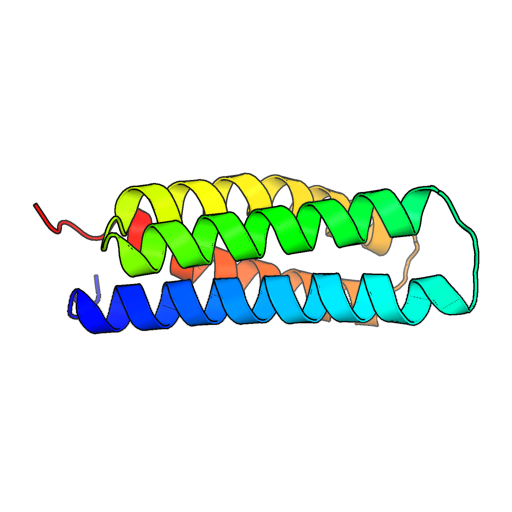RP A O 1
ATOM 825 N N . ALA A 1 111 ? -5.177 -6.663 13.379 1.00 71.75 111 ALA A N 1
ATOM 826 C CA . ALA A 1 111 ? -4.862 -6.985 14.768 1.00 71.75 111 ALA A CA 1
ATOM 827 C C . ALA A 1 111 ? -5.447 -5.981 15.778 1.00 71.75 111 ALA A C 1
ATOM 829 O O . ALA A 1 111 ? -5.282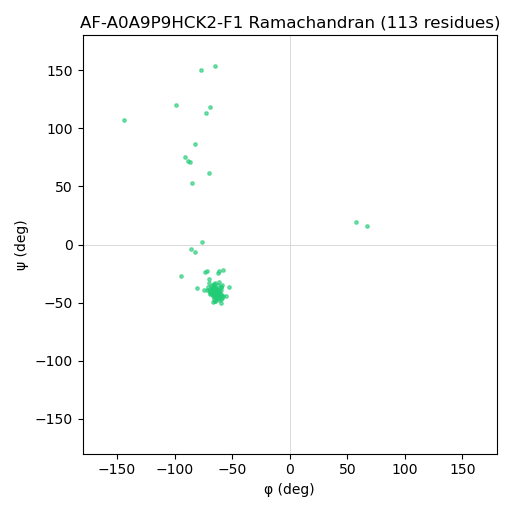 -6.177 16.984 1.00 71.75 111 ALA A O 1
ATOM 830 N N . SER A 1 112 ? -6.092 -4.895 15.324 1.00 63.31 112 SER A N 1
ATOM 831 C CA . SER A 1 112 ? -6.711 -3.920 16.227 1.00 63.31 112 SER A CA 1
ATOM 832 C C . SER A 1 112 ? -7.938 -4.541 16.917 1.00 63.31 112 SER A C 1
ATOM 834 O O . SER A 1 112 ? -8.894 -4.923 16.245 1.00 63.31 112 SER A O 1
ATOM 836 N N . PRO A 1 113 ? -7.949 -4.663 18.259 1.00 50.94 113 PRO A N 1
ATOM 837 C CA . PRO A 1 113 ? -8.988 -5.379 18.995 1.00 50.94 113 PRO A CA 1
ATOM 838 C C . PRO A 1 113 ? -10.190 -4.468 19.275 1.00 50.94 113 PRO A C 1
ATOM 840 O O . PRO A 1 113 ? -10.598 -4.301 20.421 1.00 50.94 113 PRO A O 1
ATOM 843 N N . LEU A 1 114 ? -10.738 -3.833 18.242 1.00 53.53 114 LEU A N 1
ATOM 844 C CA . LEU A 1 114 ? -11.941 -3.014 18.371 1.00 53.53 114 LEU A CA 1
ATOM 845 C C . LEU A 1 114 ? -13.173 -3.888 18.117 1.00 53.53 114 LEU A C 1
ATOM 847 O O . LEU A 1 114 ? -13.773 -3.845 17.046 1.00 53.53 114 LEU A O 1
ATOM 851 N N . LYS A 1 115 ? -13.491 -4.706 19.127 1.00 49.28 115 LYS A N 1
ATOM 852 C CA . LYS A 1 115 ? -14.859 -5.151 19.414 1.00 49.28 115 LYS A CA 1
ATOM 853 C C . LYS A 1 115 ? -15.549 -4.112 20.285 1.00 49.28 115 LYS A C 1
ATOM 855 O O . LYS A 1 115 ? -14.854 -3.549 21.161 1.00 49.28 115 LYS A O 1
#

Sequence (115 aa):
MVSLSPSTWNTLGLGVAAGWATLGLVGFFQQLDQLSSMALILGSRDFSIATALFMLGRAGRNEEMGTLILSTLVICGADIYLVWKAKRYAETITFTVGAAIWGAIGLGLWASPLK

pLDDT: mean 73.54, std 9.42, range [46.03, 84.25]

Radius of gyration: 15.03 Å; Cα contacts (8 Å, |Δi|>4): 113; chains: 1; bounding box: 36×19×47 Å

Mean predicted aligned error: 8.79 Å

InterPro domains:
  IPR025363 Protein of unknown function DUF4267 [PF14087] (34-109)

Organism: Fusarium solani (NCBI:txid169388)

Solvent-accessible surface area (backbone atoms only — not comparable to full-atom values): 6033 Å² total; per-residue (Å²): 131,88,85,70,55,73,68,56,52,38,52,52,48,40,51,51,17,51,51,30,36,51,52,11,47,50,36,52,59,56,44,78,82,50,93,46,77,66,49,55,54,50,15,52,49,29,37,50,52,14,51,52,29,45,54,28,44,74,68,66,41,45,47,61,39,8,49,52,45,47,60,52,44,59,56,52,51,53,52,39,51,54,35,48,75,68,67,42,60,74,59,28,50,56,53,48,53,51,49,50,55,48,41,53,52,12,52,50,28,49,68,49,86,82,123

Foldseek 3Di:
DDQDDLLVLLVLLLVVLVVLLVVLVVLVVVCVVDVDPVSPVSSVVSNVLSVVSVVCSVVSVLQVSLVSLQVVLVVLVVVLVVVVVVVVVVVSVVSVVVSVSSNVSSVCSNPNPPD

Secondary structure (DSSP, 8-state):
-----HHHHHHHHHHHHHHHHHHHHHHHHHTTT---HHHHHHHHHHHHHHHHHHHHHHTT-HHHHHHHHHHHHHHHHHHHHHHHHTT-HHHHHHHHHHHHHHHHHHHHHHS----